Protein AF-A0A9D4KZD8-F1 (afdb_monomer)

Secondary structure (DSSP, 8-state):
--TT-----BPPPP-TTSPTT-HHHHHHHHHHHHHHHHHHHHHSS----B----STT-GGGB-TTSSSBPHHHHHHHHHHHHHHHHTT--

Solvent-accessible surface area (backbone atoms only — not comparable to full-atom values): 5432 Å² total; per-residue (Å²): 131,79,85,89,64,87,71,79,37,66,54,74,66,71,38,68,76,49,54,89,79,32,76,65,42,47,49,45,55,49,50,34,53,50,42,42,57,48,28,59,66,71,56,85,50,91,51,59,54,46,82,68,97,57,47,78,89,45,55,83,29,33,34,97,78,27,67,49,62,22,72,67,27,46,53,52,50,51,50,51,50,50,57,60,47,57,72,71,76,114

Organism: Dreissena polymorpha (NCBI:txid45954)

Structure (mmCIF, N/CA/C/O backbone):
data_AF-A0A9D4KZD8-F1
#
_entry.id   AF-A0A9D4KZD8-F1
#
loop_
_atom_site.group_PDB
_atom_site.id
_atom_site.type_symbol
_atom_site.label_atom_id
_atom_site.label_alt_id
_atom_site.label_comp_id
_atom_site.label_asym_id
_atom_site.label_entity_id
_atom_site.label_seq_id
_atom_site.pdbx_PDB_ins_code
_atom_site.Cartn_x
_atom_site.Cartn_y
_atom_site.Cartn_z
_atom_site.occupancy
_atom_site.B_iso_or_equiv
_atom_site.auth_seq_id
_atom_site.auth_comp_id
_atom_site.auth_asym_id
_atom_site.auth_atom_id
_atom_site.pdbx_PDB_model_num
ATOM 1 N N . MET A 1 1 ? -24.162 12.571 14.358 1.00 50.97 1 MET A N 1
ATOM 2 C CA . MET A 1 1 ? -22.759 12.349 14.768 1.00 50.97 1 MET A CA 1
ATOM 3 C C . MET A 1 1 ? -22.603 10.841 14.862 1.00 50.97 1 MET A C 1
ATOM 5 O O . MET A 1 1 ? -23.404 10.239 15.559 1.00 50.97 1 MET A O 1
ATOM 9 N N . PHE A 1 2 ? -21.729 10.221 14.069 1.00 52.41 2 PHE A N 1
ATOM 10 C CA . PHE A 1 2 ? -21.564 8.763 14.067 1.00 52.41 2 PHE A CA 1
ATOM 11 C C . PHE A 1 2 ? -20.745 8.364 15.299 1.00 52.41 2 PHE A C 1
ATOM 13 O O . PHE A 1 2 ? -19.522 8.403 15.251 1.00 52.41 2 PHE A O 1
ATOM 20 N N . THR A 1 3 ? -21.403 8.097 16.425 1.00 59.78 3 THR A N 1
ATOM 21 C CA . THR A 1 3 ? -20.723 7.742 17.684 1.00 59.78 3 THR A CA 1
ATOM 22 C C . THR A 1 3 ? -20.278 6.282 17.731 1.00 59.78 3 THR A C 1
ATOM 24 O O . THR A 1 3 ? -19.363 5.972 18.481 1.00 59.78 3 THR A O 1
ATOM 27 N N . ASP A 1 4 ? -20.852 5.430 16.875 1.00 69.50 4 A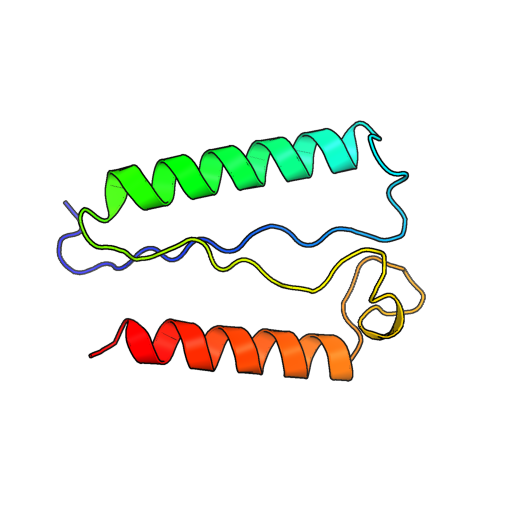SP A N 1
ATOM 28 C CA . ASP A 1 4 ? -20.635 3.974 16.890 1.00 69.50 4 ASP A CA 1
ATOM 29 C C . ASP A 1 4 ? -19.956 3.470 15.602 1.00 69.50 4 ASP A C 1
ATOM 31 O O . ASP A 1 4 ? -20.103 2.313 15.213 1.00 69.50 4 ASP A O 1
ATOM 35 N N . VAL A 1 5 ? -19.254 4.355 14.883 1.00 71.19 5 VAL A N 1
ATOM 36 C CA . VAL A 1 5 ? -18.560 4.007 13.635 1.00 71.19 5 VAL A CA 1
ATOM 37 C C . VAL A 1 5 ? -17.061 4.179 13.814 1.00 71.19 5 VAL A C 1
ATOM 39 O O . VAL A 1 5 ? -16.560 5.299 13.894 1.00 71.19 5 VAL A O 1
ATOM 42 N N . SER A 1 6 ? -16.345 3.059 13.792 1.00 72.50 6 SER A N 1
ATOM 43 C CA . SER A 1 6 ? -14.888 3.041 13.702 1.00 72.50 6 SER A CA 1
ATOM 44 C C . SER A 1 6 ? -14.460 3.240 12.250 1.00 72.50 6 SER A C 1
ATOM 46 O O . SER A 1 6 ? -14.827 2.458 11.371 1.00 72.50 6 SER A O 1
ATOM 48 N N . ILE A 1 7 ? -13.666 4.278 11.985 1.00 74.94 7 ILE A N 1
ATOM 49 C CA . ILE A 1 7 ? -13.051 4.489 10.669 1.00 74.94 7 ILE A CA 1
ATOM 50 C C . ILE A 1 7 ? -11.635 3.931 10.704 1.00 74.94 7 ILE A C 1
ATOM 52 O O . ILE A 1 7 ? -10.811 4.395 11.482 1.00 74.94 7 ILE A O 1
ATOM 56 N N . ILE A 1 8 ? -11.322 2.981 9.829 1.00 77.06 8 ILE A N 1
ATOM 57 C CA . ILE A 1 8 ? -9.956 2.478 9.660 1.00 77.06 8 ILE A CA 1
ATOM 58 C C . ILE A 1 8 ? -9.423 3.001 8.332 1.00 77.06 8 ILE A C 1
ATOM 60 O O . ILE A 1 8 ? -10.060 2.841 7.290 1.00 77.06 8 ILE A O 1
ATOM 64 N N . TRP A 1 9 ? -8.255 3.638 8.376 1.00 84.25 9 TRP A N 1
ATOM 65 C CA . TRP A 1 9 ? -7.544 4.058 7.175 1.00 84.25 9 TRP A CA 1
ATOM 66 C C . TRP A 1 9 ? -6.456 3.047 6.830 1.00 84.25 9 TRP A C 1
ATOM 68 O O . TRP A 1 9 ? -5.676 2.640 7.689 1.00 84.25 9 TRP A O 1
ATOM 78 N N . MET A 1 10 ? -6.378 2.679 5.558 1.00 86.19 10 MET A N 1
ATOM 79 C CA . MET A 1 10 ? -5.300 1.861 5.022 1.00 86.19 10 MET A CA 1
ATOM 80 C C . MET A 1 10 ? -4.598 2.642 3.923 1.00 86.19 10 MET A C 1
ATOM 82 O O . MET A 1 10 ? -5.241 3.248 3.061 1.00 86.19 10 MET A O 1
ATOM 86 N N . ASP A 1 11 ? -3.274 2.606 3.957 1.00 88.88 11 ASP A N 1
ATOM 87 C CA . ASP A 1 11 ? -2.460 3.244 2.943 1.00 88.88 11 ASP A CA 1
ATOM 88 C C . ASP A 1 11 ? -2.674 2.607 1.566 1.00 88.88 11 ASP A C 1
ATOM 90 O O . ASP A 1 11 ? -2.734 1.389 1.402 1.00 88.88 11 ASP A O 1
ATOM 94 N N . ILE A 1 12 ? -2.757 3.455 0.540 1.00 91.19 12 ILE A N 1
ATOM 95 C CA . ILE A 1 12 ? -2.774 3.002 -0.845 1.00 91.19 12 ILE A CA 1
ATOM 96 C C . ILE A 1 12 ? -1.397 2.401 -1.149 1.00 91.19 12 ILE A C 1
ATOM 98 O O . ILE A 1 12 ? -0.371 3.097 -1.065 1.00 91.19 12 ILE A O 1
ATOM 102 N N . LEU A 1 13 ? -1.398 1.122 -1.528 1.00 91.88 13 LEU A N 1
ATOM 103 C CA . LEU A 1 13 ? -0.209 0.382 -1.947 1.00 91.88 13 LEU A CA 1
ATOM 104 C C . LEU A 1 13 ? 0.444 1.037 -3.175 1.00 91.88 13 LEU A C 1
ATOM 106 O O . LEU A 1 13 ? -0.255 1.640 -4.004 1.00 91.88 13 LEU A O 1
ATOM 110 N N . PRO A 1 14 ? 1.777 0.958 -3.320 1.00 92.06 14 PRO A N 1
ATOM 111 C CA . PRO A 1 14 ? 2.414 1.357 -4.563 1.00 92.06 14 PRO A CA 1
ATOM 112 C C . PRO A 1 14 ? 1.959 0.444 -5.703 1.00 92.06 14 PRO A C 1
ATOM 114 O O . PRO A 1 14 ? 1.566 -0.701 -5.499 1.00 92.06 14 PRO A O 1
ATOM 117 N N . ARG A 1 15 ? 2.024 0.967 -6.925 1.00 93.69 15 ARG A N 1
ATOM 118 C CA . ARG A 1 15 ? 1.922 0.158 -8.138 1.00 93.69 15 ARG A CA 1
ATOM 119 C C . ARG A 1 15 ? 3.302 0.123 -8.767 1.00 93.69 15 ARG A C 1
ATOM 121 O O . ARG A 1 15 ? 3.902 1.179 -8.939 1.00 93.69 15 ARG A O 1
ATOM 128 N N . LEU A 1 16 ? 3.779 -1.058 -9.136 1.00 93.38 16 LEU A N 1
ATOM 129 C CA . LEU A 1 16 ? 5.111 -1.270 -9.711 1.00 93.38 16 LEU A CA 1
ATOM 130 C C . LEU A 1 16 ? 5.283 -0.567 -11.065 1.00 93.38 16 LEU A C 1
ATOM 132 O O . LEU A 1 16 ? 6.395 -0.255 -11.473 1.00 93.38 16 LEU A O 1
ATOM 136 N N . VAL A 1 17 ? 4.172 -0.281 -11.750 1.00 93.94 17 VAL A N 1
ATOM 137 C CA . VAL A 1 17 ? 4.162 0.503 -12.996 1.00 93.94 17 VAL A CA 1
ATOM 138 C C . VAL A 1 17 ? 4.425 1.994 -12.774 1.00 93.94 17 VAL A C 1
ATOM 140 O O . VAL A 1 17 ? 4.708 2.720 -13.725 1.00 93.94 17 VAL A O 1
ATOM 143 N N . TRP A 1 18 ? 4.301 2.483 -11.540 1.00 93.38 18 TRP A N 1
ATOM 144 C CA . TRP A 1 18 ? 4.604 3.869 -11.214 1.00 93.38 18 TRP A CA 1
ATOM 145 C C . TRP A 1 18 ? 6.088 4.007 -10.918 1.00 93.38 18 TRP A C 1
ATOM 147 O O . TRP A 1 18 ? 6.588 3.466 -9.936 1.00 93.38 18 TRP A O 1
ATOM 157 N N . ALA A 1 19 ? 6.785 4.803 -11.728 1.00 89.88 19 ALA A N 1
ATOM 158 C CA . ALA A 1 19 ? 8.158 5.169 -11.418 1.00 89.88 19 ALA A CA 1
ATOM 159 C C . ALA A 1 19 ? 8.217 5.875 -10.044 1.00 89.88 19 ALA A C 1
ATOM 161 O O . ALA A 1 19 ? 7.345 6.712 -9.756 1.00 89.88 19 ALA A O 1
ATOM 162 N N . PRO A 1 20 ? 9.228 5.595 -9.203 1.00 89.88 20 PRO A N 1
ATOM 163 C CA . PRO A 1 20 ? 9.400 6.281 -7.928 1.00 89.88 20 PRO A CA 1
ATOM 164 C C . PRO A 1 20 ? 9.404 7.802 -8.105 1.00 89.88 20 PRO A C 1
ATOM 166 O O . PRO A 1 20 ? 10.120 8.349 -8.942 1.00 89.88 20 PRO A O 1
ATOM 169 N N . GLY A 1 21 ? 8.569 8.504 -7.337 1.00 91.69 21 GLY A N 1
ATOM 170 C CA . GLY A 1 21 ? 8.463 9.960 -7.428 1.00 91.69 21 GLY A CA 1
ATOM 171 C C . GLY A 1 21 ? 7.709 10.493 -8.652 1.00 91.69 21 GLY A C 1
ATOM 172 O O . GLY A 1 21 ? 7.631 11.713 -8.795 1.00 91.69 21 GLY A O 1
ATOM 173 N N . SER A 1 22 ? 7.116 9.640 -9.492 1.00 96.00 22 SER A N 1
ATOM 174 C CA . SER A 1 22 ? 6.154 10.035 -10.537 1.00 96.00 22 SER A CA 1
ATOM 175 C C . SER A 1 22 ? 4.985 10.863 -9.971 1.00 96.00 22 SER A C 1
ATOM 177 O O . SER A 1 22 ? 4.723 10.828 -8.761 1.00 96.00 22 SER A O 1
A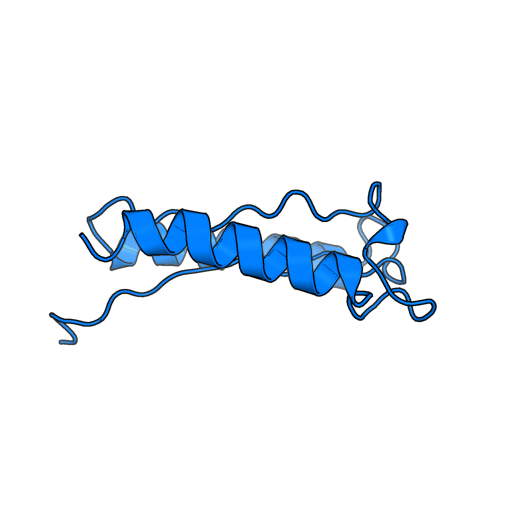TOM 179 N N . PRO A 1 23 ? 4.256 11.636 -10.801 1.00 97.62 23 PRO A N 1
ATOM 180 C CA . PRO A 1 23 ? 3.044 12.331 -10.365 1.00 97.62 23 PRO A CA 1
ATOM 181 C C . PRO A 1 23 ? 2.057 11.423 -9.613 1.00 97.62 23 PRO A C 1
ATOM 183 O O . PRO A 1 23 ? 1.499 11.836 -8.595 1.00 97.62 23 PRO A O 1
ATOM 186 N N . GLU A 1 24 ? 1.894 10.185 -10.071 1.00 95.75 24 GLU A N 1
ATOM 187 C CA . GLU A 1 24 ? 1.034 9.158 -9.493 1.00 95.75 24 GLU A CA 1
ATOM 188 C C . GLU A 1 24 ? 1.530 8.714 -8.113 1.00 95.75 24 GLU A C 1
ATOM 190 O O . GLU A 1 24 ? 0.761 8.769 -7.150 1.00 95.75 24 GLU A O 1
ATOM 195 N N . ASP A 1 25 ? 2.815 8.364 -7.975 1.00 94.12 25 ASP A N 1
ATOM 196 C CA . ASP A 1 25 ? 3.391 7.987 -6.676 1.00 94.12 25 ASP A CA 1
ATOM 197 C C . ASP A 1 25 ? 3.355 9.164 -5.686 1.00 94.12 25 ASP A C 1
ATOM 199 O O . ASP A 1 25 ? 2.981 9.003 -4.522 1.00 94.12 25 ASP A O 1
ATOM 203 N N . ARG A 1 26 ? 3.635 10.393 -6.139 1.00 96.31 26 ARG A N 1
ATOM 204 C CA . ARG A 1 26 ? 3.507 11.594 -5.292 1.00 96.31 26 ARG A CA 1
ATOM 205 C C . ARG A 1 26 ? 2.070 11.813 -4.831 1.00 96.31 26 ARG A C 1
ATOM 207 O O . ARG A 1 26 ? 1.850 12.148 -3.664 1.00 96.31 26 ARG A O 1
ATOM 214 N N . LYS A 1 27 ? 1.092 11.626 -5.723 1.00 96.38 27 LYS A N 1
ATOM 215 C CA . LYS A 1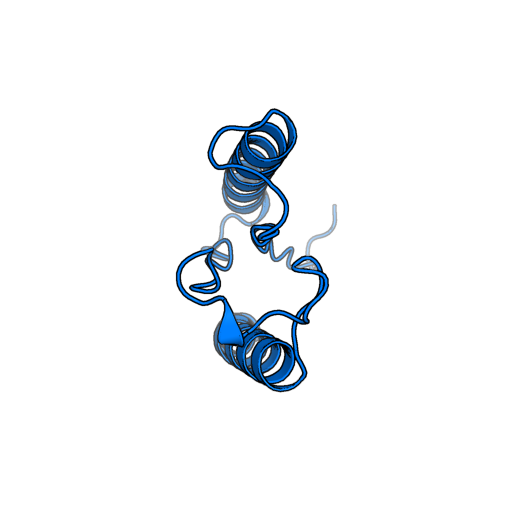 27 ? -0.334 11.735 -5.393 1.00 96.38 27 LYS A CA 1
ATOM 216 C C . LYS A 1 27 ? -0.738 10.674 -4.371 1.00 96.38 27 LYS A C 1
ATOM 218 O O . LYS A 1 27 ? -1.370 11.027 -3.378 1.00 96.38 27 LYS A O 1
ATOM 223 N N . ARG A 1 28 ? -0.317 9.422 -4.566 1.00 94.56 28 ARG A N 1
ATOM 224 C CA . ARG A 1 28 ? -0.512 8.315 -3.619 1.00 94.56 28 ARG A CA 1
ATOM 225 C C . ARG A 1 28 ? 0.043 8.663 -2.237 1.00 94.56 28 ARG A C 1
ATOM 227 O O . ARG A 1 28 ? -0.712 8.691 -1.272 1.00 94.56 28 ARG A O 1
ATOM 234 N N . ARG A 1 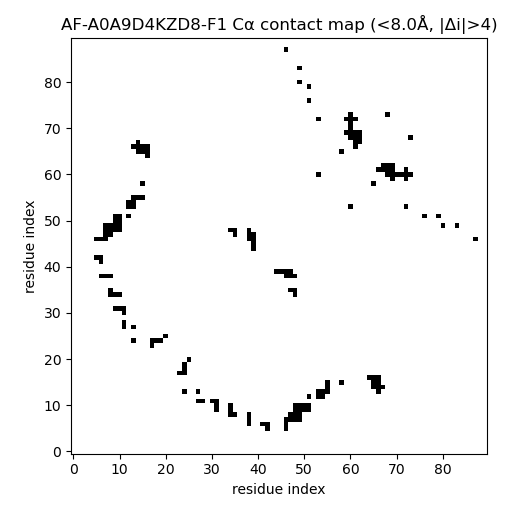29 ? 1.327 9.034 -2.144 1.00 93.19 29 ARG A N 1
ATOM 235 C CA . ARG A 1 29 ? 1.971 9.420 -0.872 1.00 93.19 29 ARG A CA 1
ATOM 236 C C . ARG A 1 29 ? 1.257 10.590 -0.192 1.00 93.19 29 ARG A C 1
ATOM 238 O O . ARG A 1 29 ? 1.127 10.607 1.028 1.00 93.19 29 ARG A O 1
ATOM 245 N N . ARG A 1 30 ? 0.785 11.577 -0.963 1.00 95.81 30 ARG A N 1
ATOM 246 C CA . ARG A 1 30 ? 0.012 12.708 -0.426 1.00 95.81 30 ARG A CA 1
ATOM 247 C C . ARG A 1 30 ? -1.331 12.257 0.153 1.00 95.81 30 ARG A C 1
ATOM 249 O O . ARG A 1 30 ? -1.685 12.733 1.227 1.00 95.81 30 ARG A O 1
ATOM 256 N N . LEU A 1 31 ? -2.054 11.371 -0.534 1.00 94.00 31 LEU A N 1
ATOM 257 C CA . LEU A 1 31 ? -3.326 10.824 -0.052 1.00 94.00 31 LEU A CA 1
ATOM 258 C C . LEU A 1 31 ? -3.137 9.973 1.205 1.00 94.00 31 LEU A C 1
ATOM 260 O O . LEU A 1 31 ? -3.885 10.156 2.156 1.00 94.00 31 LEU A O 1
ATOM 264 N N . ASN A 1 32 ? -2.107 9.128 1.243 1.00 91.94 32 ASN A N 1
ATOM 265 C CA . ASN A 1 32 ? -1.773 8.329 2.422 1.00 91.94 32 ASN A CA 1
ATOM 266 C C . ASN A 1 32 ? -1.498 9.213 3.646 1.00 91.94 32 ASN A C 1
ATOM 268 O O . ASN A 1 32 ? -2.111 9.028 4.694 1.00 91.94 32 ASN A O 1
ATOM 272 N N . ARG A 1 33 ? -0.667 10.259 3.495 1.00 90.69 33 ARG A N 1
ATOM 273 C CA . ARG A 1 33 ? -0.426 11.236 4.574 1.00 90.69 33 ARG A CA 1
ATOM 274 C C . ARG A 1 33 ? -1.710 11.919 5.038 1.00 90.69 33 ARG A C 1
ATOM 276 O O . ARG A 1 33 ? -1.945 12.015 6.237 1.00 90.69 33 ARG A O 1
ATOM 283 N N . PHE A 1 34 ? -2.539 12.369 4.097 1.00 90.31 34 PHE A N 1
ATOM 284 C CA . PHE A 1 34 ? -3.812 13.006 4.423 1.00 90.31 34 PHE A CA 1
ATOM 285 C C . PHE A 1 34 ? -4.740 12.061 5.192 1.00 90.31 34 PHE A C 1
ATOM 287 O O . PHE A 1 34 ? -5.301 12.445 6.213 1.00 90.31 34 PHE A O 1
ATOM 294 N N . GLY A 1 35 ? -4.885 10.821 4.732 1.00 85.81 35 GLY A N 1
ATOM 295 C CA . GLY A 1 35 ? -5.739 9.840 5.383 1.00 85.81 35 GLY A CA 1
ATOM 296 C C . GLY A 1 35 ? -5.253 9.455 6.776 1.00 85.81 35 GLY A C 1
ATOM 297 O O . GLY A 1 35 ? -6.062 9.404 7.699 1.00 85.81 35 GLY A O 1
ATOM 298 N N . LEU A 1 36 ? -3.937 9.312 6.969 1.00 83.19 36 LEU A N 1
ATOM 299 C CA . LEU A 1 36 ? -3.332 9.134 8.291 1.00 83.19 36 LEU A CA 1
ATOM 300 C C . LEU A 1 36 ? -3.636 10.318 9.226 1.00 83.19 36 LEU A C 1
ATOM 302 O O . LEU A 1 36 ? -4.012 10.118 10.380 1.00 83.19 36 LEU A O 1
ATOM 306 N N . GLU A 1 37 ? -3.493 11.556 8.747 1.00 85.38 37 GLU A N 1
ATOM 307 C CA . GLU A 1 37 ? -3.831 12.752 9.530 1.00 85.38 37 GLU A CA 1
ATOM 308 C C . GLU A 1 37 ? -5.323 12.816 9.880 1.00 85.38 37 GLU A C 1
ATOM 310 O O . GLU A 1 37 ? -5.680 13.191 10.999 1.00 85.38 37 GLU A O 1
ATOM 315 N N . MET A 1 38 ? -6.198 12.440 8.946 1.00 82.19 38 MET A N 1
ATOM 316 C CA . MET A 1 38 ? -7.643 12.408 9.165 1.00 82.19 38 MET A CA 1
ATOM 317 C C . MET A 1 38 ? -8.049 11.320 10.159 1.00 82.19 38 MET A C 1
ATOM 319 O O . MET A 1 38 ? -8.808 11.612 11.081 1.00 82.19 38 MET A O 1
ATOM 323 N N . ALA A 1 39 ? -7.512 10.105 10.027 1.00 78.62 39 ALA A N 1
ATOM 324 C CA . ALA A 1 39 ? -7.774 8.999 10.947 1.00 78.62 39 ALA A CA 1
ATOM 325 C C . ALA A 1 39 ? -7.402 9.373 12.391 1.00 78.62 39 ALA A C 1
ATOM 327 O O . ALA A 1 39 ? -8.219 9.217 13.300 1.00 78.62 39 ALA A O 1
ATOM 328 N N . ARG A 1 40 ? -6.226 9.991 12.585 1.00 77.06 40 ARG A N 1
ATOM 329 C CA . ARG A 1 40 ? -5.775 10.504 13.894 1.00 77.06 40 ARG A CA 1
ATOM 330 C C . ARG A 1 40 ? -6.718 11.554 14.489 1.00 77.06 40 ARG A C 1
ATOM 332 O O . ARG A 1 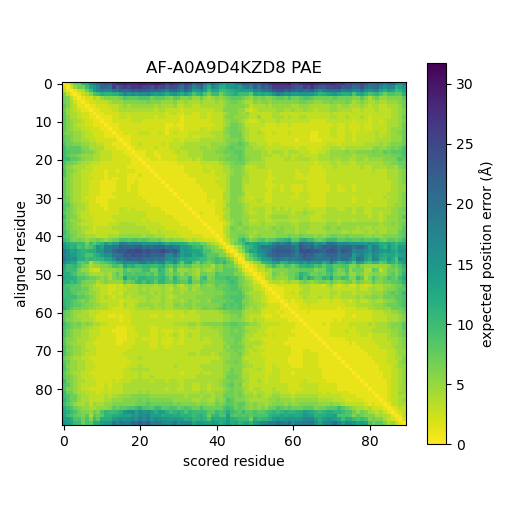40 ? -6.913 11.583 15.699 1.00 77.06 40 ARG A O 1
ATOM 339 N N . LYS A 1 41 ? -7.291 12.434 13.661 1.00 78.56 41 LYS A N 1
ATOM 340 C CA . LYS A 1 41 ? -8.196 13.504 14.122 1.00 78.56 41 LYS A CA 1
ATOM 341 C C . LYS A 1 41 ? -9.592 12.997 14.468 1.00 78.56 41 LYS A C 1
ATOM 343 O O . LYS A 1 41 ? -10.190 13.501 15.415 1.00 78.56 41 LYS A O 1
ATOM 348 N N . ILE A 1 42 ? -10.120 12.057 13.684 1.00 74.75 42 ILE A N 1
ATOM 349 C CA . ILE A 1 42 ? -11.495 11.574 13.839 1.00 74.75 42 ILE A CA 1
ATOM 350 C C . ILE A 1 42 ? -11.613 10.670 15.060 1.00 74.75 42 ILE A C 1
ATOM 352 O O . ILE A 1 42 ? -12.530 10.850 15.858 1.00 74.75 42 ILE A O 1
ATOM 356 N N . ASN A 1 43 ? -10.696 9.718 15.222 1.00 65.19 43 ASN A N 1
ATOM 357 C CA . ASN A 1 43 ? -10.992 8.602 16.106 1.00 65.19 43 ASN A CA 1
ATOM 358 C C . ASN A 1 43 ? -10.760 8.863 17.593 1.00 65.19 43 ASN A C 1
ATOM 360 O O . ASN A 1 43 ? -11.293 8.089 18.373 1.00 65.19 43 ASN A O 1
ATOM 364 N N . ARG A 1 44 ? -10.018 9.900 18.029 1.00 54.84 44 ARG A N 1
ATOM 365 C CA . ARG A 1 44 ? -9.685 10.178 19.461 1.00 54.84 44 ARG A CA 1
ATOM 366 C C . ARG A 1 44 ? -9.166 8.966 20.286 1.00 54.84 44 ARG A C 1
ATOM 368 O O . ARG A 1 44 ? -8.902 9.106 21.474 1.00 54.84 44 ARG A O 1
ATOM 375 N N . MET A 1 45 ? -8.994 7.824 19.634 1.00 51.38 45 MET A N 1
ATOM 376 C CA . MET A 1 45 ? -8.518 6.509 20.028 1.00 51.38 45 MET A CA 1
ATOM 377 C C . MET A 1 45 ? -7.524 6.097 18.938 1.00 51.38 45 MET A C 1
ATOM 379 O O . MET A 1 45 ? -7.699 6.482 17.776 1.00 51.38 45 MET A O 1
ATOM 383 N N . ASP A 1 46 ? -6.494 5.341 19.316 1.00 52.59 46 ASP A N 1
ATOM 384 C CA . ASP A 1 46 ? -5.345 4.914 18.497 1.00 52.59 46 ASP A CA 1
ATOM 385 C C . ASP A 1 46 ? -5.702 3.927 17.363 1.00 52.59 46 ASP A C 1
ATOM 387 O O . ASP A 1 46 ? -5.040 2.917 17.135 1.00 52.59 46 ASP A O 1
ATOM 391 N N . LEU A 1 47 ? -6.752 4.215 16.598 1.00 55.72 47 LEU A N 1
ATOM 392 C CA . LEU A 1 47 ? -7.079 3.519 15.360 1.00 55.72 47 LEU A CA 1
ATOM 393 C C . LEU A 1 47 ? -6.092 3.985 14.283 1.00 55.72 47 LEU A C 1
ATOM 395 O O . LEU A 1 47 ? -6.354 4.902 13.499 1.00 55.72 47 LEU A O 1
ATOM 399 N N . GLY A 1 48 ? -4.894 3.405 14.347 1.00 57.81 48 GLY A N 1
ATOM 400 C CA . GLY A 1 48 ? -3.757 3.724 13.499 1.00 57.81 48 GLY A CA 1
ATOM 401 C C . GLY A 1 48 ? -4.042 3.430 12.032 1.00 57.81 48 GLY A C 1
ATOM 402 O O . GLY A 1 48 ? -4.760 2.490 11.693 1.00 57.81 48 GLY A O 1
ATOM 403 N N . ALA A 1 49 ? -3.452 4.233 11.146 1.00 64.94 49 ALA A N 1
ATOM 404 C CA . ALA A 1 49 ? -3.373 3.831 9.752 1.00 64.94 49 ALA A CA 1
ATOM 405 C C . ALA A 1 49 ? -2.665 2.477 9.673 1.00 64.94 49 ALA A C 1
ATOM 407 O O . ALA A 1 49 ? -1.608 2.291 10.284 1.00 64.94 49 ALA A O 1
ATOM 408 N N . ILE A 1 50 ? -3.235 1.552 8.910 1.00 72.50 50 ILE A N 1
ATOM 409 C CA . ILE A 1 50 ? -2.571 0.288 8.624 1.00 72.50 50 ILE A CA 1
ATOM 410 C C . ILE A 1 50 ? -1.475 0.594 7.607 1.00 72.50 50 ILE A C 1
ATOM 412 O O . ILE A 1 50 ? -1.749 0.832 6.427 1.00 72.50 50 ILE A O 1
ATOM 416 N N . LEU A 1 51 ? -0.239 0.633 8.104 1.00 71.75 51 LEU A N 1
ATOM 417 C CA . LEU A 1 51 ? 0.950 0.584 7.268 1.00 71.75 51 LEU A CA 1
ATOM 418 C C . LEU A 1 51 ? 1.106 -0.853 6.792 1.00 71.75 51 LEU A C 1
ATOM 420 O O . LEU A 1 51 ? 1.121 -1.787 7.593 1.00 71.75 51 LEU A O 1
ATOM 424 N N . VAL A 1 52 ? 1.157 -1.014 5.478 1.00 73.81 52 VAL A N 1
ATOM 425 C CA . VAL A 1 52 ? 1.307 -2.312 4.839 1.00 73.81 52 VAL A CA 1
ATOM 426 C C . VAL A 1 52 ? 2.731 -2.394 4.309 1.00 73.81 52 VAL A C 1
ATOM 428 O O . VAL A 1 52 ? 3.103 -1.585 3.460 1.00 73.81 52 VAL A O 1
ATOM 431 N N . ASP A 1 53 ? 3.491 -3.394 4.754 1.00 77.62 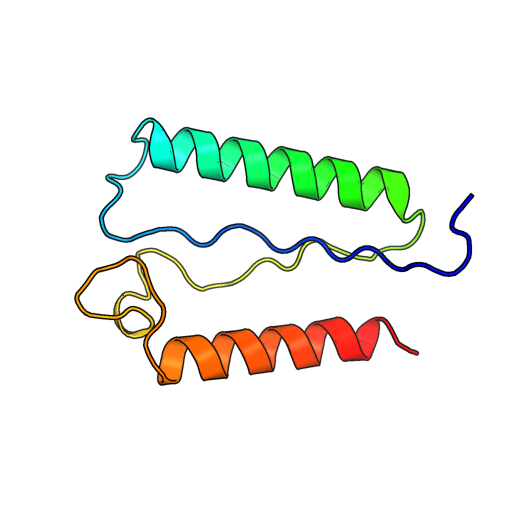53 ASP A N 1
ATOM 432 C CA . ASP A 1 53 ? 4.842 -3.704 4.256 1.00 77.62 53 ASP A CA 1
ATOM 433 C C . ASP A 1 53 ? 4.791 -4.425 2.891 1.00 77.62 53 ASP A C 1
ATOM 435 O O . ASP A 1 53 ? 5.498 -5.396 2.636 1.00 77.62 53 ASP A O 1
ATOM 439 N N . ILE A 1 54 ? 3.891 -3.977 2.013 1.00 84.31 54 ILE A N 1
ATOM 440 C CA . ILE A 1 54 ? 3.820 -4.389 0.612 1.00 84.31 54 ILE A CA 1
ATOM 441 C C . ILE A 1 54 ? 4.227 -3.171 -0.206 1.00 84.31 54 ILE A C 1
ATOM 443 O O . ILE A 1 54 ? 3.448 -2.232 -0.401 1.00 84.31 54 ILE A O 1
ATOM 447 N N . ASP A 1 55 ? 5.469 -3.190 -0.667 1.00 86.62 55 ASP A N 1
ATOM 448 C CA . ASP A 1 55 ? 6.088 -2.121 -1.431 1.00 86.62 55 ASP A CA 1
ATOM 449 C C . ASP A 1 55 ? 6.717 -2.609 -2.749 1.00 86.62 55 ASP A C 1
ATOM 451 O O . ASP A 1 55 ? 6.519 -3.748 -3.183 1.00 86.62 55 ASP A O 1
ATOM 455 N N . ASP A 1 56 ? 7.458 -1.722 -3.410 1.00 83.88 56 ASP A N 1
ATOM 456 C CA . ASP A 1 56 ? 8.179 -1.996 -4.650 1.00 83.88 56 ASP A CA 1
ATOM 457 C C . ASP A 1 56 ? 9.300 -3.040 -4.505 1.00 83.88 56 ASP A C 1
ATOM 459 O O . ASP A 1 56 ? 9.668 -3.676 -5.495 1.00 83.88 56 ASP A O 1
ATOM 463 N N . THR A 1 57 ? 9.788 -3.291 -3.287 1.00 87.75 57 THR A N 1
ATOM 464 C CA . THR A 1 57 ? 10.740 -4.372 -2.991 1.00 87.75 57 THR A CA 1
ATOM 465 C C . THR A 1 57 ? 10.056 -5.738 -2.879 1.00 87.75 57 THR A C 1
ATOM 467 O O . THR A 1 57 ? 10.685 -6.773 -3.098 1.00 87.75 57 THR A O 1
ATOM 470 N N . THR A 1 58 ? 8.742 -5.757 -2.644 1.00 89.75 58 THR A N 1
ATOM 471 C CA . THR A 1 58 ? 7.925 -6.975 -2.509 1.00 89.75 58 THR A CA 1
ATOM 472 C C . THR A 1 58 ? 7.189 -7.364 -3.798 1.00 89.75 58 THR A C 1
ATOM 474 O O . THR A 1 58 ? 6.035 -7.795 -3.786 1.00 89.75 58 THR A O 1
ATOM 477 N N . SER A 1 59 ? 7.855 -7.242 -4.948 1.00 90.12 59 SER A N 1
ATOM 478 C CA . SER A 1 59 ? 7.234 -7.437 -6.270 1.00 90.12 59 SER A CA 1
ATOM 479 C C . SER A 1 59 ? 6.524 -8.791 -6.461 1.00 90.12 59 SER A C 1
ATOM 481 O O . SER A 1 59 ? 5.544 -8.863 -7.201 1.00 90.12 59 SER A O 1
ATOM 483 N N . GLY A 1 60 ? 6.933 -9.845 -5.741 1.00 92.88 60 GLY A N 1
ATOM 484 C CA . GLY A 1 60 ? 6.271 -11.160 -5.740 1.00 92.88 60 GLY A CA 1
ATOM 485 C C . GLY A 1 60 ? 4.829 -11.167 -5.200 1.00 92.88 60 GLY A C 1
ATOM 486 O O . GLY A 1 60 ? 4.065 -12.100 -5.467 1.00 92.88 60 GLY A O 1
ATOM 487 N N . PHE A 1 61 ? 4.415 -10.120 -4.483 1.00 95.25 61 PHE A N 1
ATOM 488 C CA . PHE A 1 61 ? 3.033 -9.940 -4.034 1.00 95.25 61 PHE A CA 1
ATOM 489 C C . PHE A 1 61 ? 2.124 -9.308 -5.086 1.00 95.25 61 PHE A C 1
ATOM 491 O O . PHE A 1 61 ? 0.914 -9.239 -4.877 1.00 95.25 61 PHE A O 1
ATOM 498 N N . PHE A 1 62 ? 2.659 -8.900 -6.233 1.00 96.44 62 PHE A N 1
ATOM 499 C CA . PHE A 1 62 ? 1.888 -8.315 -7.321 1.00 96.44 62 PHE A CA 1
ATOM 500 C C . PHE A 1 62 ? 1.673 -9.314 -8.458 1.00 96.44 62 PHE A C 1
ATOM 502 O O . PHE A 1 62 ? 2.413 -10.281 -8.640 1.00 96.44 62 PHE A O 1
ATOM 509 N N . ARG A 1 63 ? 0.621 -9.086 -9.243 1.00 96.88 63 ARG A N 1
ATOM 510 C CA . ARG A 1 63 ? 0.446 -9.727 -10.545 1.00 96.88 63 ARG A CA 1
ATOM 511 C C . ARG A 1 63 ? 1.445 -9.140 -11.534 1.00 96.88 63 ARG A C 1
ATOM 513 O O . ARG A 1 63 ? 2.030 -8.083 -11.315 1.00 96.88 63 ARG A O 1
ATOM 520 N N . VAL A 1 64 ? 1.547 -9.793 -12.687 1.00 95.00 64 VAL A N 1
ATOM 521 C CA . VAL A 1 64 ? 2.369 -9.339 -13.820 1.00 95.00 64 VAL A CA 1
ATOM 522 C C . VAL A 1 64 ? 2.006 -7.939 -14.325 1.00 95.00 64 VAL A C 1
ATOM 524 O O . VAL A 1 64 ? 2.832 -7.293 -14.956 1.00 95.00 64 VAL A O 1
ATOM 527 N N . ASP A 1 65 ? 0.793 -7.452 -14.041 1.00 95.75 65 ASP A N 1
ATOM 528 C CA . ASP A 1 65 ? 0.380 -6.090 -14.386 1.00 95.75 65 ASP A CA 1
ATOM 529 C C . ASP A 1 65 ? 1.000 -5.014 -13.481 1.00 95.75 65 ASP A C 1
ATOM 531 O O . ASP A 1 65 ? 0.893 -3.830 -13.791 1.00 95.75 65 ASP A O 1
ATOM 535 N N . GLY A 1 66 ? 1.634 -5.402 -12.367 1.00 94.00 66 GLY A N 1
ATOM 536 C CA . GLY A 1 66 ? 2.256 -4.489 -11.413 1.00 94.00 66 GLY A CA 1
ATOM 537 C C . GLY A 1 66 ? 1.274 -3.547 -10.709 1.00 94.00 66 GLY A C 1
ATOM 538 O O . GLY A 1 66 ? 1.700 -2.562 -10.109 1.00 94.00 66 GLY A O 1
ATOM 539 N N . ILE A 1 67 ? -0.032 -3.798 -10.797 1.00 93.38 67 ILE A N 1
ATOM 540 C CA . ILE A 1 67 ? -1.095 -2.958 -10.229 1.00 93.38 67 ILE A CA 1
ATOM 541 C C . ILE A 1 67 ? -1.871 -3.736 -9.173 1.00 93.38 67 ILE A C 1
ATOM 543 O O . ILE A 1 67 ? -2.134 -3.210 -8.092 1.00 93.38 67 ILE A O 1
ATOM 547 N N . HIS A 1 68 ? -2.260 -4.966 -9.493 1.00 95.50 68 HIS A N 1
ATOM 548 C CA . HIS A 1 68 ? -3.083 -5.795 -8.625 1.00 95.50 68 HIS A CA 1
ATOM 549 C C . HIS A 1 68 ? -2.217 -6.767 -7.835 1.00 95.50 68 HIS A C 1
ATOM 551 O O . HIS A 1 68 ? -1.161 -7.193 -8.298 1.00 95.50 68 HIS A O 1
ATOM 557 N N . LEU A 1 69 ? -2.691 -7.171 -6.658 1.00 95.69 69 LEU A N 1
ATOM 558 C CA . LEU A 1 69 ? -2.018 -8.200 -5.875 1.00 95.69 69 LEU A CA 1
ATOM 559 C C . LEU A 1 69 ? -2.186 -9.584 -6.517 1.00 95.69 69 LEU A C 1
ATOM 561 O O . LEU A 1 69 ? -3.246 -9.926 -7.067 1.00 95.69 69 LEU A O 1
ATOM 565 N N . SER A 1 70 ? -1.126 -10.387 -6.442 1.00 96.38 70 SER A N 1
ATOM 566 C CA . SER A 1 70 ? -1.195 -11.828 -6.669 1.00 96.38 70 SER A CA 1
ATOM 567 C C . SER A 1 70 ? -2.076 -12.474 -5.596 1.00 96.38 70 SER A C 1
ATOM 569 O O . SER A 1 70 ? -2.464 -11.831 -4.619 1.00 96.38 70 SER A O 1
ATOM 571 N N . GLN A 1 71 ? -2.413 -13.753 -5.763 1.00 97.06 71 GLN A N 1
ATOM 572 C CA . GLN A 1 71 ? -3.171 -14.464 -4.732 1.00 97.06 71 GLN A CA 1
ATOM 573 C C . GLN A 1 71 ? -2.435 -14.443 -3.383 1.00 97.06 71 GLN A C 1
ATOM 575 O O . GLN A 1 71 ? -3.035 -14.090 -2.374 1.00 97.06 71 GLN A O 1
ATOM 580 N N . LEU A 1 72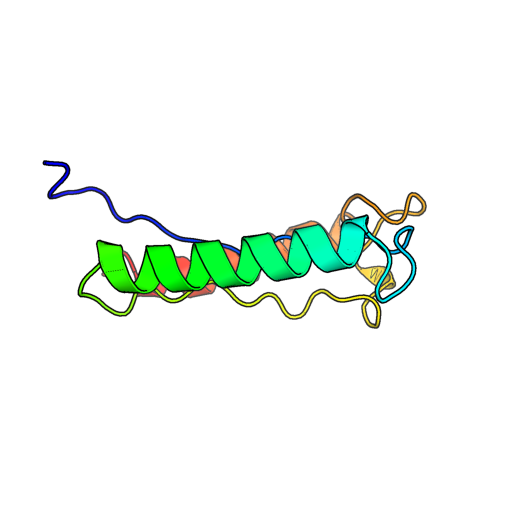 ? -1.126 -14.712 -3.389 1.00 94.00 72 LEU A N 1
ATOM 581 C CA . LEU A 1 72 ? -0.291 -14.637 -2.191 1.00 94.00 72 LEU A CA 1
ATOM 582 C C . LEU A 1 72 ? -0.294 -13.227 -1.579 1.00 94.00 72 LEU A C 1
ATOM 584 O O . LEU A 1 72 ? -0.472 -13.082 -0.374 1.00 94.00 72 LEU A O 1
ATOM 588 N N . GLY A 1 73 ? -0.140 -12.182 -2.401 1.00 93.88 73 GLY A N 1
ATOM 589 C CA . GLY A 1 73 ? -0.187 -10.800 -1.916 1.00 93.88 73 GLY A CA 1
ATOM 590 C C . GLY A 1 73 ? -1.529 -10.443 -1.273 1.00 93.88 73 GLY A C 1
ATOM 591 O O . GLY A 1 73 ? -1.566 -9.775 -0.241 1.00 93.88 73 GLY A O 1
ATOM 592 N N . LEU A 1 74 ? -2.637 -10.926 -1.845 1.00 94.44 74 LEU A N 1
ATOM 593 C CA . LEU A 1 74 ? -3.972 -10.737 -1.283 1.00 94.44 74 LEU A CA 1
ATOM 594 C C . LEU A 1 74 ? -4.135 -11.471 0.054 1.00 94.44 74 LEU A C 1
ATOM 596 O O . LEU A 1 74 ? -4.671 -10.894 0.996 1.00 94.44 74 LEU A O 1
ATOM 600 N N . GLU A 1 75 ? -3.663 -12.714 0.154 1.00 94.44 75 GLU A N 1
ATOM 601 C CA . GLU A 1 75 ? -3.702 -13.495 1.395 1.00 94.44 75 GLU A CA 1
ATOM 602 C C . GLU A 1 75 ? -2.908 -12.810 2.518 1.00 94.44 75 GLU A C 1
ATOM 604 O O . GLU A 1 75 ? -3.409 -12.697 3.637 1.00 94.44 75 GLU A O 1
ATOM 609 N N . MET A 1 76 ? -1.724 -12.269 2.211 1.00 90.88 76 MET A N 1
ATOM 610 C CA . MET A 1 76 ? -0.916 -11.497 3.166 1.00 90.88 76 MET A CA 1
ATOM 611 C C . MET A 1 76 ? -1.601 -10.203 3.602 1.00 90.88 76 MET A C 1
ATOM 613 O O . MET A 1 76 ? -1.652 -9.907 4.797 1.00 90.88 76 MET A O 1
ATOM 617 N N . LEU A 1 77 ? -2.189 -9.457 2.661 1.00 90.62 77 LEU A N 1
ATOM 618 C CA . LEU A 1 77 ? -2.942 -8.248 2.988 1.00 90.62 77 LEU A CA 1
ATOM 619 C C . LEU A 1 77 ? -4.137 -8.560 3.899 1.00 90.62 77 LEU A C 1
ATOM 621 O O . LEU A 1 77 ? -4.349 -7.875 4.897 1.00 90.62 77 LEU A O 1
ATOM 625 N N . LEU A 1 78 ? -4.916 -9.593 3.574 1.00 90.31 78 LEU A N 1
ATOM 626 C CA . LEU A 1 78 ? -6.078 -9.994 4.370 1.00 90.31 78 LEU A CA 1
ATOM 627 C C . LEU A 1 78 ? -5.677 -10.474 5.766 1.00 90.31 78 LEU A C 1
ATOM 629 O O . LEU A 1 78 ? -6.372 -10.170 6.735 1.00 90.31 78 LEU A O 1
ATOM 633 N N . TRP A 1 79 ? -4.561 -11.196 5.878 1.00 89.06 79 TRP A N 1
ATOM 634 C CA . TRP A 1 79 ? -4.012 -11.613 7.162 1.00 89.06 79 TRP A CA 1
ATOM 635 C C . TRP A 1 79 ? -3.637 -10.406 8.033 1.00 89.06 79 TRP A C 1
ATOM 637 O O . TRP A 1 79 ? -4.106 -10.319 9.169 1.00 89.06 79 TRP A O 1
ATOM 647 N N . LEU A 1 80 ? -2.908 -9.429 7.478 1.00 85.19 80 LEU A N 1
ATOM 648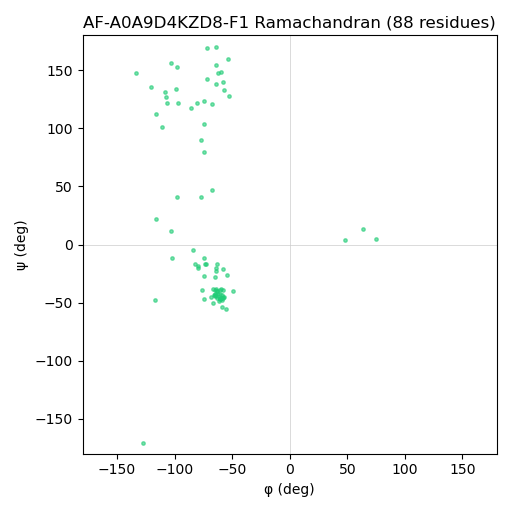 C CA . LEU A 1 80 ? -2.549 -8.190 8.177 1.00 85.19 80 LEU A CA 1
ATOM 649 C C . LEU A 1 80 ? -3.790 -7.393 8.600 1.00 85.19 80 LEU A C 1
ATOM 651 O O . LEU A 1 80 ? -3.886 -6.947 9.742 1.00 85.19 80 LEU A O 1
ATOM 655 N N . LEU A 1 81 ? -4.760 -7.229 7.696 1.00 85.25 81 LEU A N 1
ATOM 656 C CA . LEU A 1 81 ? -6.013 -6.543 8.007 1.00 85.25 81 LEU A CA 1
ATOM 657 C C . LEU A 1 81 ? -6.746 -7.240 9.152 1.00 85.25 81 LEU A C 1
ATOM 659 O O . LEU A 1 81 ? -7.222 -6.571 10.064 1.00 85.25 81 LEU A O 1
ATOM 663 N N . ARG A 1 82 ? -6.816 -8.574 9.147 1.00 86.50 82 ARG A N 1
ATOM 664 C CA . ARG A 1 82 ? -7.451 -9.336 10.226 1.00 86.50 82 ARG A CA 1
ATOM 665 C C . ARG A 1 82 ? -6.728 -9.158 11.559 1.00 86.50 82 ARG A C 1
ATOM 667 O O . ARG A 1 82 ? -7.404 -8.966 12.563 1.00 86.50 82 ARG A O 1
ATOM 674 N N . GLU A 1 83 ? -5.397 -9.213 11.574 1.00 84.25 83 GLU A N 1
ATOM 675 C CA . GLU A 1 83 ? -4.595 -9.000 12.787 1.00 84.25 83 GLU A CA 1
ATOM 676 C C . GLU A 1 83 ? -4.865 -7.608 13.368 1.00 84.25 83 GLU A C 1
ATOM 678 O O . GLU A 1 83 ? -5.294 -7.488 14.512 1.00 84.25 83 GLU A O 1
ATOM 683 N N . LYS A 1 84 ? -4.726 -6.561 12.546 1.00 77.56 84 LYS A N 1
ATOM 684 C CA . LYS A 1 84 ? -4.904 -5.178 13.000 1.00 77.56 84 LYS A CA 1
ATOM 685 C C . LYS A 1 84 ? -6.342 -4.874 13.398 1.00 77.56 84 LYS A C 1
ATOM 687 O O . LYS A 1 84 ? -6.562 -4.189 14.384 1.00 77.56 84 LYS A O 1
ATOM 692 N N . THR A 1 85 ? -7.331 -5.399 12.678 1.00 77.06 85 THR A N 1
ATOM 693 C CA . THR A 1 85 ? -8.744 -5.171 13.026 1.00 77.06 85 THR A CA 1
ATOM 694 C C . THR A 1 85 ? -9.218 -5.957 14.241 1.00 77.06 85 THR A C 1
ATOM 696 O O . THR A 1 85 ? -10.101 -5.476 14.947 1.00 77.06 85 THR A O 1
ATOM 699 N N . ALA A 1 86 ? -8.615 -7.108 14.548 1.00 75.81 86 ALA A N 1
ATOM 700 C CA . ALA A 1 86 ? -8.917 -7.848 15.773 1.00 75.81 86 ALA A CA 1
ATOM 701 C C . ALA A 1 86 ? -8.522 -7.077 17.045 1.00 75.81 86 ALA A C 1
ATOM 703 O O . ALA A 1 86 ? -9.159 -7.257 18.084 1.00 75.81 86 ALA A O 1
ATOM 704 N N . ASP A 1 87 ? -7.517 -6.204 16.963 1.00 67.06 87 ASP A N 1
ATOM 705 C CA . ASP A 1 87 ? -7.132 -5.313 18.062 1.00 67.06 87 ASP A CA 1
ATOM 706 C C . ASP A 1 87 ? -8.122 -4.154 18.264 1.00 67.06 87 ASP A C 1
ATOM 708 O O . ASP A 1 87 ? -8.145 -3.548 19.331 1.00 67.06 87 ASP A O 1
ATOM 712 N N . PHE A 1 88 ? -8.973 -3.874 17.271 1.00 65.38 88 PHE A N 1
ATOM 713 C CA . PHE A 1 88 ? -9.909 -2.744 17.265 1.00 65.38 88 PHE A CA 1
ATOM 714 C C . PHE A 1 88 ? -11.363 -3.109 17.596 1.00 65.38 88 PHE A C 1
ATOM 716 O O . PHE A 1 88 ? -12.184 -2.213 17.779 1.00 65.38 88 PHE A O 1
ATOM 723 N N . LEU A 1 89 ? -11.699 -4.402 17.631 1.00 60.25 89 LEU A N 1
ATOM 724 C CA . LEU A 1 89 ? -13.051 -4.910 17.916 1.00 60.25 89 LEU A CA 1
ATOM 725 C C . LEU A 1 89 ? -13.202 -5.471 19.345 1.00 60.25 89 LEU A C 1
ATOM 727 O O . LEU A 1 89 ? -14.189 -6.151 19.628 1.00 60.25 89 LEU A O 1
ATOM 731 N N . LYS A 1 90 ? -12.222 -5.225 20.219 1.00 55.69 90 LYS A N 1
ATOM 732 C CA . LYS A 1 90 ? -12.263 -5.542 21.656 1.00 55.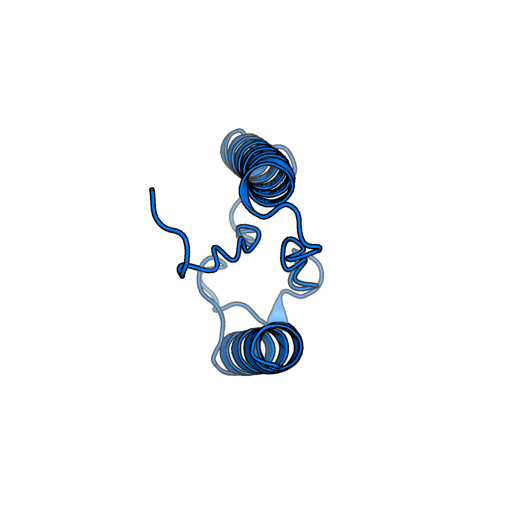69 90 LYS A CA 1
ATOM 733 C C . LYS A 1 90 ? -12.635 -4.299 22.450 1.00 55.69 90 LYS A C 1
ATOM 735 O O . LYS A 1 90 ? -13.363 -4.468 23.450 1.00 55.69 90 LYS A O 1
#

Radius of gyration: 14.61 Å; Cα contacts (8 Å, |Δi|>4): 93; chains: 1; bounding box: 34×28×36 Å

Sequence (90 aa):
MFTDVSIIWMDILPRLVWAPGSPEDRKRRRLNRFGLEMARKINRMDLGAILVDIDDTTSGFFRVDGIHLSQLGLEMLLWLLREKTADFLK

Mean predicted aligned error: 5.47 Å

pLDDT: mean 83.37, std 13.15, range [50.97, 97.62]

Foldseek 3Di:
DCPPDQDAAEQDADQLPDDVPHPVNVVSVVVRVVSQVVNVVPPVDCSGHQDDPHHNVNQQQPDPRSRHGDPVVVVSVVVSVCVSVVVVVD